Protein AF-A0A2E6H1Y8-F1 (afdb_monome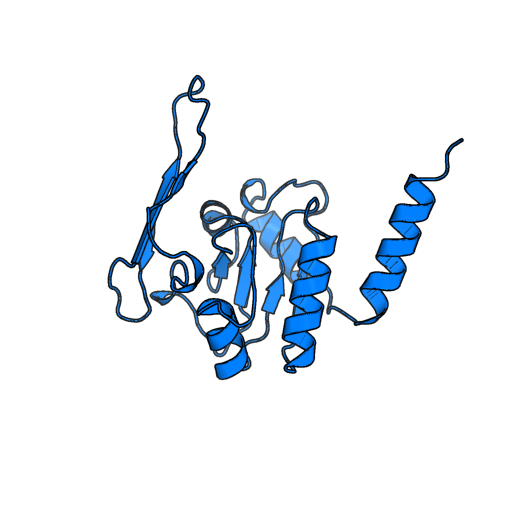r_lite)

Foldseek 3Di:
DFFAALVRHTDWDKDADPDPPDPDGIDTDPDDQLADWGNNVQADLLEEEEEFADPLLCVQADRNYTYRDDDDDDPSGPVLVSCLVSLHAYEYQYFPVCVVVSLVSLVRSVVSVHWYWYFDPDPDRGSNPDHSVSNVVRVVVIGTDDNCVVVVVVVVVVVVVPDD

Radius of gyration: 16.42 Å; chains: 1; bounding box: 43×54×37 Å

Secondary structure (DSSP, 8-state):
-EEE-TTS-EEEEEEE---TT-S--EEE-SS-GGG--TTGGG--TTSPEEEESSGGGGGTS-SSEEE--SS---TTSHHHHHHHHHT--EEEE--GGGHHHHHHHHHHHHHTT--EEE---TT-SSGGGS-HHHHHHHHHHPEEP-TTHHHHHHHHHHHHH---

pLDDT: mean 90.9, std 13.07, range [37.94, 98.88]

Structure (mmCIF, N/CA/C/O backbone):
data_AF-A0A2E6H1Y8-F1
#
_entry.id   AF-A0A2E6H1Y8-F1
#
loop_
_atom_site.group_PDB
_atom_site.id
_atom_site.type_symbol
_atom_site.label_atom_id
_atom_site.label_alt_id
_atom_site.label_comp_id
_atom_site.label_asym_id
_atom_site.label_entity_id
_atom_site.label_seq_id
_atom_site.pdbx_PDB_ins_code
_atom_site.Cartn_x
_atom_site.Cartn_y
_atom_site.Cartn_z
_atom_site.occupancy
_atom_site.B_iso_or_equiv
_atom_site.auth_seq_id
_atom_site.auth_comp_id
_atom_site.auth_asym_id
_atom_site.auth_atom_id
_atom_site.pdbx_PDB_model_num
ATOM 1 N N . MET A 1 1 ? 12.557 -6.556 -9.449 1.00 93.69 1 MET A N 1
ATOM 2 C CA . MET A 1 1 ? 11.595 -7.236 -8.573 1.00 93.69 1 MET A CA 1
ATOM 3 C C . MET A 1 1 ? 10.343 -7.560 -9.372 1.00 93.69 1 MET A C 1
ATOM 5 O O . MET A 1 1 ? 9.726 -6.626 -9.887 1.00 93.69 1 MET A O 1
ATOM 9 N N . PRO A 1 2 ? 10.036 -8.856 -9.553 1.00 96.25 2 PRO A N 1
ATOM 10 C CA . PRO A 1 2 ? 8.837 -9.313 -10.250 1.00 96.25 2 PRO A CA 1
ATOM 11 C C . PRO A 1 2 ? 7.591 -9.170 -9.377 1.00 96.25 2 PRO A C 1
ATOM 13 O O . PRO A 1 2 ? 7.687 -9.099 -8.154 1.00 96.25 2 PRO A O 1
ATOM 16 N N . SER A 1 3 ? 6.438 -9.147 -10.031 1.00 97.62 3 SER A N 1
ATOM 17 C CA . SER A 1 3 ? 5.116 -9.161 -9.420 1.00 97.62 3 SER A CA 1
ATOM 18 C C . SER A 1 3 ? 4.225 -10.130 -10.180 1.00 97.62 3 SER A C 1
ATOM 20 O O . SER A 1 3 ? 4.300 -10.214 -11.408 1.00 97.62 3 SER A O 1
ATOM 22 N N . PHE A 1 4 ? 3.370 -10.825 -9.440 1.00 98.00 4 PHE A N 1
ATOM 23 C CA . PHE A 1 4 ? 2.473 -11.842 -9.966 1.00 98.00 4 PHE A CA 1
ATOM 24 C C . PHE A 1 4 ? 1.020 -11.477 -9.650 1.00 98.00 4 PHE A C 1
ATOM 26 O O . PHE A 1 4 ? 0.740 -10.905 -8.592 1.00 98.00 4 PHE A O 1
ATOM 33 N N . ASN A 1 5 ? 0.109 -11.764 -10.581 1.00 97.94 5 ASN A N 1
ATOM 34 C CA . ASN A 1 5 ? -1.334 -11.615 -10.368 1.00 97.94 5 ASN A CA 1
ATOM 35 C C . ASN A 1 5 ? -1.872 -12.740 -9.456 1.00 97.94 5 ASN A C 1
ATOM 37 O O . ASN A 1 5 ? -1.117 -13.610 -9.028 1.00 97.94 5 ASN A O 1
ATOM 41 N N . ALA A 1 6 ? -3.178 -12.736 -9.177 1.00 97.62 6 ALA A N 1
ATOM 42 C CA . ALA A 1 6 ? -3.824 -13.762 -8.351 1.00 97.62 6 ALA A CA 1
ATOM 43 C C . ALA A 1 6 ? -3.655 -15.208 -8.873 1.00 97.62 6 ALA A C 1
ATOM 45 O O . ALA A 1 6 ? -3.671 -16.142 -8.077 1.00 97.62 6 ALA A O 1
ATOM 46 N N . ASP A 1 7 ? -3.466 -15.389 -10.184 1.00 97.94 7 ASP A N 1
ATOM 47 C CA . ASP A 1 7 ? -3.289 -16.698 -10.829 1.00 97.94 7 ASP A CA 1
ATOM 48 C C . ASP A 1 7 ? -1.819 -17.170 -10.832 1.00 97.94 7 ASP A C 1
ATOM 50 O O . ASP A 1 7 ? -1.518 -18.294 -11.231 1.00 97.94 7 ASP A O 1
ATOM 54 N N . GLY A 1 8 ? -0.888 -16.327 -10.368 1.00 97.44 8 GLY A N 1
ATOM 55 C CA . GLY A 1 8 ? 0.550 -16.603 -10.367 1.00 97.44 8 GLY A CA 1
ATOM 56 C C . GLY A 1 8 ? 1.272 -16.240 -11.664 1.00 97.44 8 GLY A C 1
ATOM 57 O O . GLY A 1 8 ? 2.461 -16.534 -11.799 1.00 97.44 8 GLY A O 1
ATOM 58 N N . ASP A 1 9 ? 0.608 -15.552 -12.592 1.00 97.88 9 ASP A N 1
ATOM 59 C CA . ASP A 1 9 ? 1.231 -15.053 -13.815 1.00 97.88 9 ASP A CA 1
ATOM 60 C C . ASP A 1 9 ? 1.981 -13.744 -13.560 1.00 97.88 9 ASP A C 1
ATOM 62 O O . ASP A 1 9 ? 1.497 -12.840 -12.872 1.00 97.88 9 ASP A O 1
ATOM 66 N N . LEU A 1 10 ? 3.163 -13.608 -14.170 1.00 97.06 10 LEU A N 1
ATOM 67 C CA . LEU A 1 10 ? 3.951 -12.377 -14.126 1.00 97.06 10 LEU A CA 1
ATOM 68 C C . LEU A 1 10 ? 3.148 -11.219 -14.742 1.00 97.06 10 LEU A C 1
ATOM 70 O O . LEU A 1 10 ? 2.889 -11.211 -15.944 1.00 97.06 10 LEU A O 1
ATOM 74 N N . ASN A 1 11 ? 2.808 -10.212 -13.936 1.00 96.19 11 ASN A N 1
ATOM 75 C CA . ASN A 1 11 ? 1.988 -9.073 -14.367 1.00 96.19 11 ASN A CA 1
ATOM 76 C C . ASN A 1 11 ? 2.754 -7.738 -14.398 1.00 96.19 11 ASN A C 1
ATOM 78 O O . ASN A 1 11 ? 2.321 -6.790 -15.055 1.00 96.19 11 ASN A O 1
ATOM 82 N N . TYR A 1 12 ? 3.893 -7.646 -13.700 1.00 96.81 12 TYR A N 1
ATOM 83 C CA . TYR A 1 12 ? 4.694 -6.427 -13.608 1.00 96.81 12 TYR A CA 1
ATOM 84 C C . TYR A 1 12 ? 6.137 -6.723 -13.180 1.00 96.81 12 TYR A C 1
ATOM 86 O O . TYR A 1 12 ? 6.438 -7.748 -12.568 1.00 96.81 12 TYR A O 1
ATOM 94 N N . PHE A 1 13 ? 7.047 -5.794 -13.472 1.00 94.81 13 PHE A N 1
ATOM 95 C CA . PHE A 1 13 ? 8.409 -5.809 -12.944 1.00 94.81 13 PHE A CA 1
ATOM 96 C C . PHE A 1 13 ? 8.920 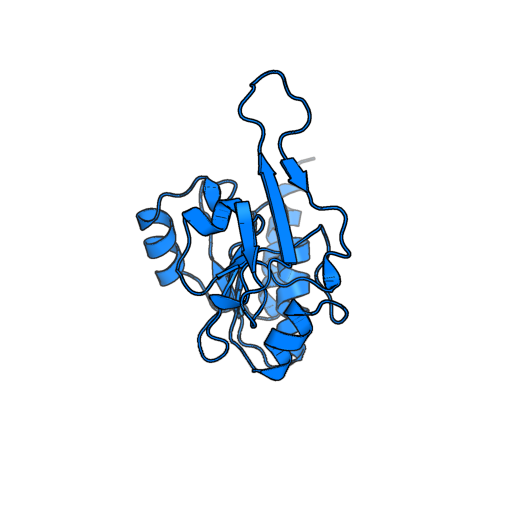-4.379 -12.747 1.00 94.81 13 PHE A C 1
ATOM 98 O O . PHE A 1 13 ? 8.657 -3.490 -13.561 1.00 94.81 13 PHE A O 1
ATOM 105 N N . VAL A 1 14 ? 9.689 -4.168 -11.680 1.00 94.31 14 VAL A N 1
ATOM 106 C CA . VAL A 1 14 ? 10.451 -2.934 -11.447 1.00 94.31 14 VAL A CA 1
ATOM 107 C C . VAL A 1 14 ? 11.937 -3.251 -11.324 1.00 94.31 14 VAL A C 1
ATOM 109 O O . VAL A 1 14 ? 12.322 -4.159 -10.587 1.00 94.31 14 VAL A O 1
ATOM 112 N N . ALA A 1 15 ? 12.790 -2.518 -12.031 1.00 92.94 15 ALA A N 1
ATOM 113 C CA . ALA A 1 15 ? 14.237 -2.583 -11.853 1.00 92.94 15 ALA A CA 1
ATOM 114 C C . ALA A 1 15 ? 14.715 -1.382 -11.031 1.00 92.94 15 ALA A C 1
ATOM 116 O O . ALA A 1 15 ? 14.148 -0.293 -11.136 1.00 92.94 15 ALA A O 1
ATOM 117 N N . ARG A 1 16 ? 15.767 -1.579 -10.237 1.00 90.88 16 ARG A N 1
ATOM 118 C CA . ARG A 1 16 ? 16.479 -0.515 -9.526 1.00 90.88 16 ARG A CA 1
ATOM 119 C C . ARG A 1 16 ? 17.932 -0.533 -9.981 1.00 90.88 16 ARG A C 1
ATOM 121 O O . ARG A 1 16 ? 18.509 -1.615 -10.080 1.00 90.88 16 ARG A O 1
ATOM 128 N N . THR A 1 17 ? 18.486 0.636 -10.285 1.00 92.31 17 THR A N 1
ATOM 129 C CA . THR A 1 17 ? 19.916 0.768 -10.596 1.00 92.31 17 THR A CA 1
ATOM 130 C C . THR A 1 17 ? 20.755 0.461 -9.358 1.00 92.31 17 THR A C 1
ATOM 132 O O . THR A 1 17 ? 20.343 0.779 -8.240 1.00 92.31 17 THR A O 1
ATOM 135 N N . ILE A 1 18 ? 21.920 -0.147 -9.562 1.00 90.62 18 ILE A N 1
ATOM 136 C CA . ILE A 1 18 ? 22.952 -0.305 -8.527 1.00 90.62 18 ILE A CA 1
ATOM 137 C C . ILE A 1 18 ? 24.140 0.635 -8.757 1.00 90.62 18 ILE A C 1
ATOM 139 O O . ILE A 1 18 ? 24.964 0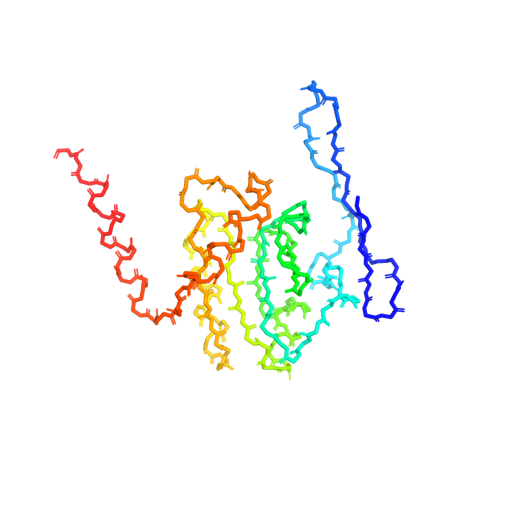.784 -7.865 1.00 90.62 18 ILE A O 1
ATOM 143 N N . ASP A 1 19 ? 24.203 1.265 -9.933 1.00 92.06 19 ASP A N 1
ATOM 144 C CA . ASP A 1 19 ? 25.248 2.216 -10.294 1.00 92.06 19 ASP A CA 1
ATOM 145 C C . ASP A 1 19 ? 24.915 3.610 -9.741 1.00 92.06 19 ASP A C 1
ATOM 147 O O . ASP A 1 19 ? 23.802 4.118 -9.946 1.00 92.06 19 ASP A O 1
ATOM 151 N N . ASP A 1 20 ? 25.881 4.222 -9.051 1.00 84.50 20 ASP A N 1
ATOM 152 C CA . ASP A 1 20 ? 25.733 5.508 -8.352 1.00 84.50 20 ASP A CA 1
ATOM 153 C C . ASP A 1 20 ? 25.588 6.712 -9.302 1.00 84.50 20 ASP A C 1
ATOM 155 O O . ASP A 1 20 ? 25.036 7.749 -8.929 1.00 84.50 20 ASP A O 1
ATOM 159 N N . ASP A 1 21 ? 26.069 6.593 -10.540 1.00 88.38 21 ASP A N 1
ATOM 160 C CA . ASP A 1 21 ? 26.044 7.638 -11.569 1.00 88.38 21 ASP A CA 1
ATOM 161 C C . ASP A 1 21 ? 24.749 7.645 -12.402 1.00 88.38 21 ASP A C 1
ATOM 163 O O . ASP A 1 21 ? 24.495 8.571 -13.186 1.00 88.38 21 ASP A O 1
ATOM 167 N N . SER A 1 22 ? 23.878 6.653 -12.206 1.00 85.38 22 SER A N 1
ATOM 168 C CA . SER A 1 22 ? 22.604 6.577 -12.908 1.00 85.38 22 SER A CA 1
ATOM 169 C C . SER A 1 22 ? 21.600 7.607 -12.384 1.00 85.38 22 SER A C 1
ATOM 171 O O . SER A 1 22 ? 21.121 7.559 -11.250 1.00 85.38 22 SER A O 1
ATOM 173 N N . LYS A 1 23 ? 21.184 8.522 -13.268 1.00 83.62 23 LYS A N 1
ATOM 174 C CA . LYS A 1 23 ? 20.135 9.516 -12.971 1.00 83.62 23 LYS A CA 1
ATOM 175 C C . LYS A 1 23 ? 18.748 8.892 -12.784 1.00 83.62 23 LYS A C 1
ATOM 177 O O . LYS A 1 23 ? 17.882 9.505 -12.164 1.00 83.62 23 LYS A O 1
ATOM 182 N N . MET A 1 24 ? 18.511 7.700 -13.337 1.00 85.56 24 MET A N 1
ATOM 183 C CA . MET A 1 24 ? 17.231 6.999 -13.246 1.00 85.56 24 MET A CA 1
ATOM 184 C C . MET A 1 24 ? 17.346 5.856 -12.242 1.00 85.56 24 MET A C 1
ATOM 186 O O . MET A 1 24 ? 17.793 4.760 -12.571 1.00 85.56 24 MET A O 1
ATOM 190 N N . LYS A 1 25 ? 16.894 6.107 -11.009 1.00 86.44 25 LYS A N 1
ATOM 191 C CA . LYS A 1 25 ? 16.969 5.113 -9.930 1.00 86.44 25 LYS A CA 1
ATOM 192 C C . LYS A 1 25 ? 16.091 3.885 -10.173 1.00 86.44 25 LYS A C 1
ATOM 194 O O . LYS A 1 25 ? 16.478 2.783 -9.795 1.00 86.44 25 LYS A O 1
ATOM 199 N N . TYR A 1 26 ? 14.937 4.073 -10.816 1.00 89.19 26 TYR A N 1
ATOM 200 C CA . TYR A 1 26 ? 13.943 3.026 -11.039 1.00 89.19 26 TYR A CA 1
ATOM 201 C C . TYR A 1 26 ? 13.491 2.964 -12.495 1.00 89.19 26 TYR A C 1
ATOM 203 O O . TYR A 1 26 ? 13.153 3.988 -13.090 1.00 89.19 26 TYR A O 1
ATOM 211 N N . LEU A 1 27 ? 13.395 1.747 -13.029 1.00 90.19 27 LEU A N 1
ATOM 212 C CA . LEU A 1 27 ? 12.797 1.464 -14.329 1.00 90.19 27 LEU A CA 1
ATOM 213 C C . LEU A 1 27 ? 11.534 0.625 -14.135 1.00 90.19 27 LEU A C 1
ATOM 215 O O . LEU A 1 27 ? 11.571 -0.485 -13.608 1.00 90.19 27 LEU A O 1
ATOM 219 N N . ASN A 1 28 ? 10.410 1.175 -14.576 1.00 91.19 28 ASN A N 1
ATOM 220 C CA . ASN A 1 28 ? 9.093 0.563 -14.464 1.00 91.19 28 ASN A CA 1
ATOM 221 C C . ASN A 1 28 ? 8.711 -0.174 -15.755 1.00 91.19 28 ASN A C 1
ATOM 223 O O . ASN A 1 28 ? 9.019 0.304 -16.850 1.00 91.19 28 ASN A O 1
ATOM 227 N N . ALA A 1 29 ? 7.988 -1.292 -15.636 1.00 90.75 29 ALA A N 1
ATOM 228 C CA . ALA A 1 29 ? 7.381 -1.957 -16.784 1.00 90.75 29 ALA A CA 1
ATOM 229 C C . ALA A 1 29 ? 6.398 -1.024 -17.519 1.00 90.75 29 ALA A C 1
ATOM 231 O O . ALA A 1 29 ? 5.661 -0.247 -16.906 1.00 90.75 29 ALA A O 1
ATOM 232 N N . LYS A 1 30 ? 6.377 -1.109 -18.854 1.00 90.06 30 LYS A N 1
ATOM 233 C CA . LYS A 1 30 ? 5.504 -0.301 -19.723 1.00 90.06 30 LYS A CA 1
ATOM 234 C C . LYS A 1 30 ? 4.123 -0.943 -19.866 1.00 90.06 30 LYS A C 1
ATOM 236 O O . LYS A 1 30 ? 3.739 -1.354 -20.956 1.00 90.06 30 LYS A O 1
ATOM 241 N N . VAL A 1 31 ? 3.397 -1.040 -18.758 1.00 91.00 31 VAL A N 1
ATOM 242 C CA . VAL A 1 31 ? 2.021 -1.558 -18.721 1.00 91.00 31 VAL A CA 1
ATOM 243 C C . VAL A 1 31 ? 1.084 -0.563 -18.030 1.00 91.00 31 VAL A C 1
ATOM 245 O O . VAL A 1 31 ? 1.552 0.254 -17.228 1.00 91.00 31 VAL A O 1
ATOM 248 N N . PRO A 1 32 ? -0.230 -0.595 -18.321 1.00 92.00 32 PRO A N 1
ATOM 249 C CA . PRO A 1 32 ? -1.207 0.229 -17.618 1.00 92.00 32 PRO A CA 1
ATOM 250 C C . PRO A 1 32 ? -1.238 -0.111 -16.121 1.00 92.00 32 PRO A C 1
ATOM 252 O O . PRO A 1 32 ? -1.782 -1.126 -15.702 1.00 92.00 32 PRO A O 1
ATOM 255 N N . LYS A 1 33 ? -0.644 0.754 -15.293 1.00 93.38 33 LYS A N 1
ATOM 256 C CA . LYS A 1 33 ? -0.487 0.516 -13.847 1.00 93.38 33 LYS A CA 1
ATOM 257 C C . LYS A 1 33 ? -1.812 0.372 -13.097 1.00 93.38 33 LYS A C 1
ATOM 259 O O . LYS A 1 33 ? -1.865 -0.333 -12.100 1.00 93.38 33 LYS A O 1
ATOM 264 N N . LYS A 1 34 ? -2.876 1.008 -13.595 1.00 94.88 34 LYS A N 1
ATOM 265 C CA . LYS A 1 34 ? -4.221 0.924 -13.011 1.00 94.88 34 LYS A CA 1
ATOM 266 C C . LYS A 1 34 ? -4.809 -0.491 -13.037 1.00 94.88 34 LYS A C 1
ATOM 268 O O . LYS A 1 34 ? -5.610 -0.824 -12.173 1.00 94.88 34 LYS A O 1
ATOM 273 N N . ASP A 1 35 ? -4.378 -1.327 -13.981 1.00 95.12 35 ASP A N 1
ATOM 274 C CA . ASP A 1 35 ? -4.886 -2.691 -14.163 1.00 95.12 35 ASP A CA 1
ATOM 275 C C . ASP A 1 35 ? -4.030 -3.733 -13.414 1.00 95.12 35 ASP A C 1
ATOM 277 O O . ASP A 1 35 ? -4.302 -4.933 -13.464 1.00 95.12 35 ASP A O 1
ATOM 281 N N . VAL A 1 36 ? -2.994 -3.282 -12.697 1.00 96.62 36 VAL A N 1
ATOM 282 C CA . VAL A 1 36 ? -2.029 -4.128 -11.992 1.00 96.62 36 VAL A CA 1
ATOM 283 C C . VAL A 1 36 ? -2.202 -3.972 -10.485 1.00 96.62 36 VAL A C 1
ATOM 285 O O . VAL A 1 36 ? -2.180 -2.866 -9.951 1.00 96.62 36 VAL A O 1
ATOM 288 N N . ILE A 1 37 ? -2.304 -5.104 -9.791 1.00 97.88 37 ILE A N 1
ATOM 289 C CA . ILE A 1 37 ? -2.083 -5.194 -8.347 1.00 97.88 37 ILE A CA 1
ATOM 290 C C . ILE A 1 37 ? -0.715 -5.843 -8.163 1.00 97.88 37 ILE A C 1
ATOM 292 O O . ILE A 1 37 ? -0.469 -6.931 -8.697 1.00 97.88 37 ILE A O 1
ATOM 296 N N . PHE A 1 38 ? 0.194 -5.144 -7.484 1.00 98.00 38 PHE A N 1
ATOM 297 C CA . PHE A 1 38 ? 1.547 -5.644 -7.296 1.00 98.00 38 PHE A CA 1
ATOM 298 C C . PHE A 1 38 ? 1.524 -6.799 -6.291 1.00 98.00 38 PHE A C 1
ATOM 300 O O . PHE A 1 38 ? 1.041 -6.641 -5.178 1.00 98.00 38 PHE A O 1
ATOM 307 N N . ASN A 1 39 ? 2.068 -7.951 -6.675 1.00 97.06 39 ASN A N 1
ATOM 308 C CA . ASN A 1 39 ? 2.181 -9.128 -5.817 1.00 97.06 39 ASN A CA 1
ATOM 309 C C . ASN A 1 39 ? 0.831 -9.654 -5.276 1.00 97.06 39 ASN A C 1
ATOM 311 O O . ASN A 1 39 ? 0.761 -10.149 -4.154 1.00 97.06 39 ASN A O 1
ATOM 315 N N . GLU A 1 40 ? -0.228 -9.571 -6.092 1.00 98.44 40 GLU A N 1
ATOM 316 C CA . GLU A 1 40 ? -1.612 -9.945 -5.749 1.00 98.44 40 GLU A CA 1
ATOM 317 C C . GLU A 1 40 ? -1.739 -11.374 -5.203 1.00 98.44 40 GLU A C 1
ATOM 319 O O . GLU A 1 40 ? -2.558 -11.616 -4.324 1.00 98.44 40 GLU A O 1
ATOM 324 N N . ILE A 1 41 ? -0.900 -12.304 -5.674 1.00 97.88 41 ILE A N 1
ATOM 325 C CA . ILE A 1 41 ? -0.860 -13.693 -5.188 1.00 97.88 41 ILE A CA 1
ATOM 326 C C . ILE A 1 41 ? -0.631 -13.816 -3.672 1.00 97.88 41 ILE A C 1
ATOM 328 O O . ILE A 1 41 ? -1.038 -14.804 -3.070 1.00 97.88 41 ILE A O 1
ATOM 332 N N . ASN A 1 42 ? 0.021 -12.830 -3.051 1.00 97.44 42 ASN A N 1
ATOM 333 C CA . ASN A 1 42 ? 0.343 -12.837 -1.623 1.00 97.44 42 ASN A CA 1
ATOM 334 C C . ASN A 1 42 ? -0.678 -12.063 -0.772 1.00 97.44 42 ASN A C 1
ATOM 336 O O . ASN A 1 42 ? -0.467 -11.908 0.429 1.00 97.44 42 ASN A O 1
ATOM 340 N N . ILE A 1 43 ? -1.764 -11.567 -1.375 1.00 98.62 43 ILE A N 1
ATOM 341 C CA . ILE A 1 43 ? -2.782 -10.790 -0.669 1.00 98.62 43 ILE A CA 1
ATOM 342 C C . ILE A 1 43 ? -3.873 -11.712 -0.122 1.00 98.62 43 ILE A C 1
ATOM 344 O O . ILE A 1 43 ? -4.591 -12.375 -0.873 1.00 98.62 43 ILE A O 1
ATOM 348 N N . ASP A 1 44 ? -4.059 -11.673 1.194 1.00 98.56 44 ASP A N 1
ATOM 349 C CA . ASP A 1 44 ? -5.271 -12.137 1.859 1.00 98.56 44 ASP A CA 1
ATOM 350 C C . ASP A 1 44 ? -6.272 -10.979 1.968 1.00 98.56 44 ASP A C 1
ATOM 352 O O . ASP A 1 44 ? -6.178 -10.114 2.844 1.00 98.56 44 ASP A O 1
ATOM 356 N N . TRP A 1 45 ? -7.263 -10.986 1.076 1.00 98.62 45 TRP A N 1
ATOM 357 C CA . TRP A 1 45 ? -8.325 -9.979 1.027 1.00 98.62 45 TRP A CA 1
ATOM 358 C C . TRP A 1 45 ? -9.267 -10.000 2.240 1.00 98.62 45 TRP A C 1
ATOM 360 O O . TRP A 1 45 ? -10.039 -9.056 2.414 1.00 98.62 45 TRP A O 1
ATOM 370 N N . SER A 1 46 ? -9.234 -11.050 3.068 1.00 98.50 46 SER A N 1
ATOM 371 C CA . SER A 1 46 ? -10.062 -11.152 4.278 1.00 98.50 46 SER A CA 1
ATOM 372 C C . SER A 1 46 ? -9.437 -10.483 5.508 1.00 98.50 46 SER A C 1
ATOM 374 O O . SER A 1 46 ? -10.125 -10.261 6.507 1.00 98.50 46 SER A O 1
ATOM 376 N N . SER A 1 47 ? -8.158 -10.118 5.419 1.00 98.44 47 SER A N 1
ATOM 377 C CA . SER A 1 47 ? -7.371 -9.502 6.488 1.00 98.44 47 SER A CA 1
ATOM 378 C C . SER A 1 47 ? -7.000 -8.057 6.144 1.00 98.44 47 SER A C 1
ATOM 380 O O . SER A 1 47 ? -7.074 -7.645 4.992 1.00 98.44 47 SER A O 1
ATOM 382 N N . GLU A 1 48 ? -6.587 -7.262 7.137 1.00 98.69 48 GLU A N 1
ATOM 383 C CA . GLU A 1 48 ? -6.124 -5.891 6.881 1.00 98.69 48 GLU A CA 1
ATOM 384 C C . GLU A 1 48 ? -4.942 -5.883 5.897 1.00 98.69 48 GLU A C 1
ATOM 386 O O . GLU A 1 48 ? -3.963 -6.613 6.084 1.00 98.69 48 GLU A O 1
ATOM 391 N N . LEU A 1 49 ? -5.050 -5.060 4.854 1.00 98.88 49 LEU A N 1
ATOM 392 C CA . LEU A 1 49 ? -4.063 -4.912 3.792 1.00 98.88 49 LEU A CA 1
ATOM 393 C C . LEU A 1 49 ? -3.233 -3.645 4.006 1.00 98.88 49 LEU A C 1
ATOM 395 O O . LEU A 1 49 ? -3.772 -2.537 4.060 1.00 98.88 49 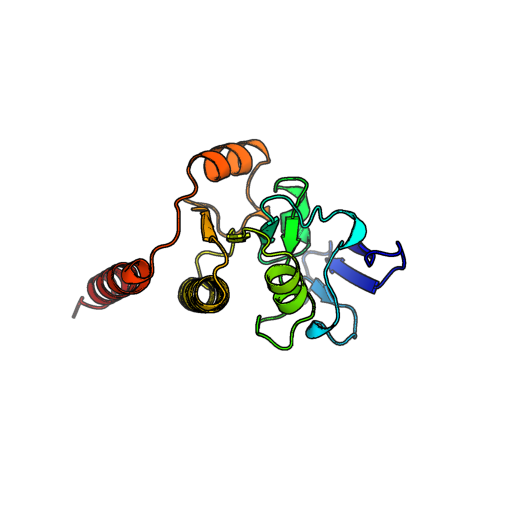LEU A O 1
ATOM 399 N N . THR A 1 50 ? -1.913 -3.794 4.062 1.00 98.81 50 THR A N 1
ATOM 400 C CA . THR A 1 50 ? -0.993 -2.653 4.100 1.00 98.81 50 THR A CA 1
ATOM 401 C C . THR A 1 50 ? -0.751 -2.107 2.697 1.00 98.81 50 THR A C 1
ATOM 403 O O . THR A 1 50 ? -0.368 -2.849 1.792 1.00 98.81 50 THR A O 1
ATOM 406 N N . LEU A 1 51 ? -0.919 -0.796 2.531 1.00 98.50 51 LEU A N 1
ATOM 407 C CA . LEU A 1 51 ? -0.536 -0.054 1.334 1.00 98.50 51 LEU A CA 1
ATOM 408 C C . LEU A 1 51 ? 0.716 0.779 1.614 1.00 98.50 51 LEU A C 1
ATOM 410 O O . LEU A 1 51 ? 0.693 1.649 2.487 1.00 98.50 51 LEU A O 1
ATOM 414 N N . VAL A 1 52 ? 1.779 0.514 0.855 1.00 97.56 52 VAL A N 1
ATOM 415 C CA . VAL A 1 52 ? 3.048 1.268 0.861 1.00 97.56 52 VAL A CA 1
ATOM 416 C C . VAL A 1 52 ? 3.238 2.050 -0.445 1.00 97.56 52 VAL A C 1
ATOM 418 O O . VAL A 1 52 ? 2.541 1.788 -1.432 1.00 97.56 52 VAL A O 1
ATOM 421 N N . GLU A 1 53 ? 4.164 3.009 -0.477 1.00 95.25 53 GLU A N 1
ATOM 422 C CA . GLU A 1 53 ? 4.373 3.869 -1.651 1.00 95.25 53 GLU A CA 1
ATOM 423 C C . GLU A 1 53 ? 5.012 3.092 -2.808 1.00 95.25 53 GLU A C 1
ATOM 425 O O . GLU A 1 53 ? 4.506 3.083 -3.934 1.00 95.25 53 GLU A O 1
ATOM 430 N N . GLY A 1 54 ? 6.113 2.396 -2.533 1.00 93.94 54 GLY A N 1
ATOM 431 C CA . GLY A 1 54 ? 6.946 1.766 -3.542 1.00 93.94 54 GLY A CA 1
ATOM 432 C C . GLY A 1 54 ? 7.011 0.244 -3.430 1.00 93.94 54 GLY A C 1
ATOM 433 O O . GLY A 1 54 ? 6.876 -0.331 -2.353 1.00 93.94 54 GLY A O 1
ATOM 434 N N . PRO A 1 55 ? 7.325 -0.462 -4.531 1.00 95.44 55 PRO A N 1
ATOM 435 C CA . PRO A 1 55 ? 7.523 -1.904 -4.467 1.00 95.44 55 PRO A CA 1
ATOM 436 C C . PRO A 1 55 ? 8.642 -2.324 -3.493 1.00 95.44 55 PRO A C 1
ATOM 438 O O . PRO A 1 55 ? 8.556 -3.374 -2.869 1.00 95.44 55 PRO A O 1
ATOM 441 N N . PHE A 1 56 ? 9.719 -1.542 -3.361 1.00 94.56 56 PHE A N 1
ATOM 442 C CA . PHE A 1 56 ? 10.858 -1.923 -2.510 1.00 94.56 56 PHE A CA 1
ATOM 443 C C . PHE A 1 56 ? 10.556 -1.827 -1.010 1.00 94.56 56 PHE A C 1
ATOM 445 O O . PHE A 1 56 ? 11.164 -2.557 -0.223 1.00 94.56 56 PHE A O 1
ATOM 452 N N . ASP A 1 57 ? 9.570 -1.023 -0.629 1.00 96.38 57 ASP A N 1
ATOM 453 C CA . ASP A 1 57 ? 9.073 -0.907 0.743 1.00 96.38 57 ASP A CA 1
ATOM 454 C C . ASP A 1 57 ? 8.480 -2.229 1.241 1.00 96.38 57 ASP A C 1
ATOM 456 O O . ASP A 1 57 ? 8.579 -2.563 2.423 1.00 96.38 57 ASP A O 1
ATOM 460 N N . LEU A 1 58 ? 7.970 -3.051 0.313 1.00 96.94 58 LEU A N 1
ATOM 461 C CA . LEU A 1 58 ? 7.444 -4.390 0.595 1.00 96.94 58 LEU A CA 1
ATOM 462 C C . LEU A 1 58 ? 8.483 -5.325 1.228 1.00 96.94 58 LEU A C 1
ATOM 464 O O . LEU A 1 58 ? 8.135 -6.332 1.834 1.00 96.94 58 LEU A O 1
ATOM 468 N N . THR A 1 59 ? 9.775 -5.004 1.124 1.00 95.88 59 THR A N 1
ATOM 469 C CA . THR A 1 59 ? 10.839 -5.788 1.771 1.00 95.88 59 THR A CA 1
ATOM 470 C C . THR A 1 59 ? 10.947 -5.541 3.281 1.00 95.88 59 THR A C 1
ATOM 472 O O . THR A 1 59 ? 11.610 -6.316 3.986 1.00 95.88 59 THR A O 1
ATOM 475 N N . LYS A 1 60 ? 10.316 -4.472 3.784 1.00 97.44 60 LYS A N 1
ATOM 476 C CA . LYS A 1 60 ? 10.386 -4.016 5.180 1.00 97.44 60 LYS A CA 1
ATOM 477 C C . LYS A 1 60 ? 9.064 -4.125 5.937 1.00 97.44 60 LYS A C 1
ATOM 479 O O . LYS A 1 60 ? 9.108 -4.195 7.165 1.00 97.44 60 LYS A O 1
ATOM 484 N N . CYS A 1 61 ? 7.928 -4.151 5.240 1.00 96.62 61 CYS A N 1
ATOM 485 C CA . CYS A 1 61 ? 6.607 -4.225 5.860 1.00 96.62 61 CYS A CA 1
ATOM 486 C C . CYS A 1 61 ? 6.183 -5.660 6.243 1.00 96.62 61 CYS A C 1
ATOM 488 O O . CYS A 1 61 ? 6.969 -6.606 6.172 1.00 96.62 61 CYS A O 1
ATOM 490 N N . ASN A 1 62 ? 4.934 -5.803 6.699 1.00 97.31 62 ASN A N 1
ATOM 491 C CA . ASN A 1 62 ? 4.279 -7.087 6.959 1.00 97.31 62 ASN A CA 1
ATOM 492 C C . ASN A 1 62 ? 3.952 -7.844 5.659 1.00 97.31 62 ASN A C 1
ATOM 494 O O . ASN A 1 62 ? 3.966 -7.264 4.577 1.00 97.31 62 ASN A O 1
ATOM 498 N N . ASP A 1 63 ? 3.601 -9.126 5.791 1.00 97.00 63 ASP A N 1
ATOM 499 C CA . ASP A 1 63 ? 3.417 -10.025 4.644 1.00 97.00 63 ASP A CA 1
ATOM 500 C C . ASP A 1 63 ? 2.170 -9.696 3.797 1.00 97.00 63 ASP A C 1
ATOM 502 O O . ASP A 1 63 ? 2.246 -9.718 2.570 1.00 97.00 63 ASP A O 1
ATOM 506 N N . ASN A 1 64 ? 1.037 -9.346 4.426 1.00 98.44 64 ASN A N 1
ATOM 507 C CA . ASN A 1 64 ? -0.188 -8.946 3.716 1.00 98.44 64 ASN A CA 1
ATOM 508 C C . ASN A 1 64 ? -0.120 -7.468 3.295 1.00 98.44 64 ASN A C 1
ATOM 510 O O . ASN A 1 64 ? -0.687 -6.586 3.952 1.00 98.44 64 ASN A O 1
ATOM 514 N N . ALA A 1 65 ? 0.636 -7.195 2.233 1.00 98.50 65 ALA A N 1
ATOM 515 C CA . ALA A 1 65 ? 0.913 -5.847 1.757 1.00 98.50 65 ALA A CA 1
ATOM 516 C C . ALA A 1 65 ? 1.030 -5.762 0.229 1.00 98.50 65 ALA A C 1
ATOM 518 O O . ALA A 1 65 ? 1.468 -6.696 -0.442 1.00 98.50 65 ALA A O 1
ATOM 519 N N . THR A 1 66 ? 0.703 -4.592 -0.318 1.00 98.38 66 THR A N 1
ATOM 520 C CA . THR A 1 66 ? 0.980 -4.210 -1.711 1.00 98.38 66 THR A CA 1
ATOM 521 C C . THR A 1 66 ? 1.396 -2.744 -1.775 1.00 98.38 66 THR A C 1
ATOM 523 O O . THR A 1 66 ? 1.193 -1.980 -0.835 1.00 98.38 66 THR A O 1
ATOM 526 N N . CYS A 1 67 ? 1.993 -2.331 -2.889 1.00 97.06 67 CYS A N 1
ATOM 527 C CA . CYS A 1 67 ? 2.349 -0.940 -3.133 1.00 97.06 67 CYS A CA 1
ATOM 528 C C . CYS A 1 67 ? 1.367 -0.252 -4.087 1.00 97.06 67 CYS A C 1
ATOM 530 O O . CYS A 1 67 ? 0.691 -0.909 -4.891 1.00 97.06 67 CYS A O 1
ATOM 532 N N . LEU A 1 68 ? 1.336 1.077 -4.049 1.00 95.94 68 LEU A N 1
ATOM 533 C CA . LEU A 1 68 ? 0.701 1.874 -5.092 1.00 95.94 68 LEU A CA 1
ATOM 534 C C . LEU A 1 68 ? 1.569 1.866 -6.359 1.00 95.94 68 LEU A C 1
ATOM 536 O O . LEU A 1 68 ? 2.798 1.871 -6.318 1.00 95.94 68 LEU A O 1
ATOM 540 N N . LEU A 1 69 ? 0.931 1.821 -7.530 1.00 91.00 69 LEU A N 1
ATOM 541 C CA . LEU A 1 69 ? 1.629 1.867 -8.814 1.00 91.00 69 LEU A CA 1
ATOM 542 C C . LEU A 1 69 ? 1.284 3.164 -9.549 1.00 91.00 69 LEU A C 1
ATOM 544 O O . LEU A 1 69 ? 0.305 3.256 -10.287 1.00 91.00 69 LEU A O 1
ATOM 548 N N . GLY A 1 70 ? 2.160 4.159 -9.408 1.00 80.56 70 GLY A N 1
ATOM 549 C CA . GLY A 1 70 ? 1.996 5.484 -10.012 1.00 80.56 70 GLY A CA 1
ATOM 550 C C . GLY A 1 70 ? 1.544 6.537 -9.004 1.00 80.56 70 GLY A C 1
ATOM 551 O O . GLY A 1 70 ? 1.403 6.264 -7.826 1.00 80.56 70 GLY A O 1
ATOM 552 N N . SER A 1 71 ? 1.336 7.764 -9.479 1.00 78.00 71 SER A N 1
ATOM 553 C CA . SER A 1 71 ? 1.081 8.938 -8.630 1.00 78.00 71 SER A CA 1
ATOM 554 C C . SER A 1 71 ? -0.398 9.173 -8.291 1.00 78.00 71 SER A C 1
ATOM 556 O O . SER A 1 71 ? -0.743 10.235 -7.750 1.00 78.00 71 SER A O 1
ATOM 558 N N . HIS A 1 72 ? -1.261 8.227 -8.673 1.00 83.50 72 HIS A N 1
ATOM 559 C CA . HIS A 1 72 ? -2.709 8.295 -8.541 1.00 83.50 72 HIS A CA 1
ATOM 560 C C . HIS A 1 72 ? -3.275 6.940 -8.101 1.00 83.50 72 HIS A C 1
ATOM 562 O O . HIS A 1 72 ? -2.762 5.896 -8.500 1.00 83.50 72 HIS A O 1
ATOM 568 N N . PHE A 1 73 ? -4.336 6.981 -7.298 1.00 91.62 73 PHE A N 1
ATOM 569 C CA . PHE A 1 73 ? -5.059 5.826 -6.776 1.00 91.62 73 PHE A CA 1
ATOM 570 C C . PHE A 1 73 ? -6.538 6.210 -6.666 1.00 91.62 73 PHE A C 1
ATOM 572 O O . PHE A 1 73 ? -6.896 7.134 -5.934 1.00 91.62 73 PHE A O 1
ATOM 579 N N . SER A 1 74 ? -7.381 5.572 -7.476 1.00 93.81 74 SER A N 1
ATOM 580 C CA . SER A 1 74 ? -8.771 5.982 -7.701 1.00 93.81 74 SER A CA 1
ATOM 581 C C . SER A 1 74 ? -9.659 4.778 -8.040 1.00 93.81 74 SER A C 1
ATOM 583 O O . SER A 1 74 ? -9.167 3.663 -8.186 1.00 93.81 74 SER A O 1
ATOM 585 N N . GLU A 1 75 ? -10.969 4.993 -8.163 1.00 95.88 75 GLU A N 1
ATOM 586 C CA . GLU A 1 75 ? -11.991 3.964 -8.424 1.00 95.88 75 GLU A CA 1
ATOM 587 C C . GLU A 1 75 ? -11.775 3.161 -9.713 1.00 95.88 75 GLU A C 1
ATOM 589 O O . GLU A 1 75 ? -12.283 2.047 -9.847 1.00 95.88 75 GLU A O 1
ATOM 594 N N . ASP A 1 76 ? -11.020 3.704 -10.665 1.00 95.25 76 ASP A N 1
ATOM 595 C CA . ASP A 1 76 ? -10.665 3.025 -11.909 1.00 95.25 76 ASP A CA 1
ATOM 596 C C . ASP A 1 76 ? -9.482 2.051 -11.765 1.00 95.25 76 ASP A C 1
ATOM 598 O O . ASP A 1 76 ? -9.173 1.333 -12.716 1.00 95.25 76 ASP A O 1
ATOM 602 N N . TYR A 1 77 ? -8.835 1.992 -10.596 1.00 97.31 77 TYR A N 1
ATOM 603 C CA . TYR A 1 77 ? -7.738 1.065 -10.327 1.00 97.31 77 TYR A CA 1
ATOM 604 C C . TYR A 1 77 ? -8.276 -0.286 -9.861 1.00 97.31 77 TYR A C 1
ATOM 606 O O . TYR A 1 77 ? -9.079 -0.365 -8.928 1.00 97.31 77 TYR A O 1
ATOM 614 N N . LYS A 1 78 ? -7.730 -1.368 -10.425 1.00 97.31 78 LYS A N 1
ATOM 615 C CA . LYS A 1 78 ? -8.031 -2.749 -10.028 1.00 97.31 78 LYS A CA 1
ATOM 616 C C . LYS A 1 78 ? -7.855 -2.945 -8.519 1.00 97.31 78 LYS A C 1
ATOM 618 O O . LYS A 1 78 ? -8.722 -3.538 -7.886 1.00 97.31 78 LYS A O 1
ATOM 623 N N . LEU A 1 79 ? -6.783 -2.400 -7.932 1.00 98.31 79 LEU A N 1
ATOM 624 C CA . LEU A 1 79 ? -6.528 -2.462 -6.486 1.00 98.31 79 LEU A CA 1
ATOM 625 C C . LEU A 1 79 ? -7.675 -1.852 -5.671 1.00 98.31 79 LEU A C 1
ATOM 627 O O . LEU A 1 79 ? -8.175 -2.476 -4.740 1.00 98.31 79 LEU A O 1
ATOM 631 N N . PHE A 1 80 ? -8.114 -0.652 -6.048 1.00 98.44 80 PHE A N 1
ATOM 632 C CA . PHE A 1 80 ? -9.188 0.059 -5.361 1.00 98.44 80 PHE A CA 1
ATOM 633 C C . PHE A 1 80 ? -10.497 -0.739 -5.422 1.00 98.44 80 PHE A C 1
ATOM 635 O O . PHE A 1 80 ? -11.178 -0.923 -4.413 1.00 98.44 80 PHE A O 1
ATOM 642 N N . GLN A 1 81 ? -10.813 -1.279 -6.601 1.00 98.38 81 GLN A N 1
ATOM 643 C CA . GLN A 1 81 ? -11.995 -2.109 -6.816 1.00 98.38 81 GLN A CA 1
ATOM 644 C C . GLN A 1 81 ? -11.950 -3.409 -6.004 1.00 98.38 81 GLN A C 1
ATOM 646 O O . GLN A 1 81 ? -12.966 -3.782 -5.422 1.00 98.38 81 GLN A O 1
ATOM 651 N N . GLN A 1 82 ? -10.797 -4.087 -5.930 1.00 98.62 82 GLN A N 1
ATOM 652 C CA . GLN A 1 82 ? -10.658 -5.311 -5.131 1.00 98.62 82 GLN A CA 1
ATOM 653 C C . GLN A 1 82 ? -10.790 -5.041 -3.630 1.00 98.62 82 GLN A C 1
ATOM 655 O O . GLN A 1 82 ? -11.472 -5.807 -2.953 1.00 98.62 82 GLN A O 1
ATOM 660 N N . ILE A 1 83 ? -10.229 -3.939 -3.121 1.00 98.75 83 ILE A N 1
ATOM 661 C CA . ILE A 1 83 ? -10.399 -3.542 -1.713 1.00 98.75 83 ILE A CA 1
ATOM 662 C C . ILE A 1 83 ? -11.887 -3.384 -1.380 1.00 98.75 83 ILE A C 1
ATOM 664 O O . ILE A 1 83 ? -12.369 -3.966 -0.411 1.00 98.75 83 ILE A O 1
ATOM 668 N N . ILE A 1 84 ? -12.639 -2.654 -2.212 1.00 98.56 84 ILE A N 1
ATOM 669 C CA . ILE A 1 84 ? -14.077 -2.441 -1.988 1.00 98.56 84 ILE A CA 1
ATOM 670 C C . ILE A 1 84 ? -14.856 -3.744 -2.098 1.00 98.56 84 ILE A C 1
ATOM 672 O O . ILE A 1 84 ? -15.655 -4.065 -1.220 1.00 98.56 84 ILE A O 1
ATOM 676 N N . LYS A 1 85 ? -14.613 -4.510 -3.165 1.00 98.50 85 LYS A N 1
ATOM 677 C CA . LYS A 1 85 ? -15.317 -5.766 -3.435 1.00 98.50 85 LYS A CA 1
ATOM 678 C C . LYS A 1 85 ? -15.211 -6.745 -2.266 1.00 98.50 85 LYS A C 1
ATOM 680 O O . LYS A 1 85 ? -16.186 -7.427 -1.966 1.00 98.50 85 LYS A O 1
ATOM 685 N N . ASN A 1 86 ? -14.047 -6.810 -1.626 1.00 98.62 86 ASN A N 1
ATOM 686 C CA . ASN A 1 86 ? -13.794 -7.707 -0.502 1.00 98.62 86 ASN A CA 1
ATOM 687 C C . ASN A 1 86 ? -14.035 -7.045 0.865 1.00 98.62 86 ASN A C 1
ATOM 689 O O . ASN A 1 86 ? -13.926 -7.714 1.887 1.00 98.62 86 ASN A O 1
ATOM 693 N N . SER A 1 87 ? -14.380 -5.752 0.897 1.00 98.56 87 SER A N 1
ATOM 694 C CA . SER A 1 87 ? -14.491 -4.961 2.132 1.00 98.56 87 SER A CA 1
ATOM 695 C C . SER A 1 87 ? -13.228 -5.037 3.005 1.00 98.56 87 SER A C 1
ATOM 697 O O . SER A 1 87 ? -13.303 -5.044 4.233 1.00 98.56 87 SER A O 1
ATOM 699 N N . THR A 1 88 ? -12.060 -5.110 2.361 1.00 98.81 88 THR A N 1
ATOM 700 C CA . THR A 1 88 ? -10.759 -5.324 3.004 1.00 98.81 88 THR A CA 1
ATOM 701 C C . THR A 1 88 ? -10.348 -4.081 3.798 1.00 98.81 88 THR A C 1
ATOM 703 O O . THR A 1 88 ? -10.190 -3.021 3.191 1.00 98.81 88 THR A O 1
ATOM 706 N N . PRO A 1 89 ? -10.142 -4.162 5.128 1.00 98.69 89 PRO A N 1
ATOM 707 C CA . PRO A 1 89 ? -9.584 -3.055 5.903 1.00 98.69 89 PRO A CA 1
ATOM 708 C C . PRO A 1 89 ? -8.200 -2.666 5.381 1.00 98.69 89 PRO A C 1
ATOM 710 O O . PRO A 1 89 ? -7.442 -3.529 4.943 1.00 98.69 89 PRO A O 1
ATOM 713 N N . VAL A 1 90 ? -7.845 -1.385 5.445 1.00 98.75 90 VAL A N 1
ATOM 714 C CA . VAL A 1 90 ? -6.579 -0.890 4.888 1.00 98.75 90 VAL A CA 1
ATOM 715 C C . VAL A 1 90 ? -5.750 -0.172 5.941 1.00 98.75 90 VAL A C 1
ATOM 717 O O . VAL A 1 90 ? -6.232 0.732 6.622 1.00 98.75 90 VAL A O 1
ATOM 720 N N . LEU A 1 91 ? -4.465 -0.507 5.997 1.00 98.75 91 LEU A N 1
ATOM 721 C CA . LEU A 1 91 ? -3.443 0.289 6.662 1.00 98.75 91 LEU A CA 1
ATOM 722 C C . LEU A 1 91 ? -2.683 1.115 5.619 1.00 98.75 91 LEU A C 1
ATOM 724 O O . LEU A 1 91 ? -2.066 0.559 4.716 1.00 98.75 91 LEU A O 1
ATOM 728 N N . MET A 1 92 ? -2.675 2.438 5.760 1.00 97.94 92 MET A N 1
ATOM 729 C CA . MET A 1 92 ? -1.864 3.328 4.929 1.00 97.94 92 MET A CA 1
ATOM 730 C C . MET A 1 92 ? -0.517 3.602 5.594 1.00 97.94 92 MET A C 1
ATOM 732 O O . MET A 1 92 ? -0.460 4.239 6.647 1.00 97.94 92 MET A O 1
ATOM 736 N N . ALA A 1 93 ? 0.555 3.147 4.951 1.00 97.50 93 ALA A N 1
ATOM 737 C CA . ALA A 1 93 ? 1.945 3.403 5.309 1.00 97.50 93 ALA A CA 1
ATOM 738 C C . ALA A 1 93 ? 2.648 4.085 4.122 1.00 97.50 93 ALA A C 1
ATOM 740 O O . ALA A 1 93 ? 3.546 3.518 3.506 1.00 97.50 93 ALA A O 1
ATOM 741 N N . LEU A 1 94 ? 2.154 5.277 3.767 1.00 96.19 94 LEU A N 1
ATOM 742 C CA . LEU A 1 94 ? 2.640 6.084 2.642 1.00 96.19 94 LEU A CA 1
ATOM 743 C C . LEU A 1 94 ? 3.598 7.180 3.118 1.00 96.19 94 LEU A C 1
ATOM 745 O O . LEU A 1 94 ? 3.555 7.580 4.287 1.00 96.19 94 LEU A O 1
ATOM 749 N N . ASP A 1 95 ? 4.394 7.698 2.190 1.00 94.12 95 ASP A N 1
ATOM 750 C CA . ASP A 1 95 ? 5.439 8.674 2.481 1.00 94.12 95 ASP A CA 1
ATOM 751 C C . ASP A 1 95 ? 4.871 9.971 3.109 1.00 94.12 95 ASP A C 1
ATOM 753 O O . ASP A 1 95 ? 3.763 10.424 2.776 1.00 94.12 95 ASP A O 1
ATOM 757 N N . PRO A 1 96 ? 5.598 10.625 4.038 1.00 89.25 96 PRO A N 1
ATOM 758 C CA . PRO A 1 96 ? 5.095 11.802 4.745 1.00 89.25 96 PRO A CA 1
ATOM 759 C C . PRO A 1 96 ? 4.922 13.047 3.861 1.00 89.25 96 PRO A C 1
ATOM 761 O O . PRO A 1 96 ? 4.263 14.001 4.284 1.00 89.25 96 PRO A O 1
ATOM 764 N N . ASP A 1 97 ? 5.513 13.084 2.669 1.00 87.19 97 ASP A N 1
ATOM 765 C CA . ASP A 1 97 ? 5.424 14.202 1.723 1.00 87.19 97 ASP A CA 1
ATOM 766 C C . ASP A 1 97 ? 4.141 14.164 0.866 1.00 87.19 97 ASP A C 1
ATOM 768 O O . ASP A 1 97 ? 3.694 15.201 0.368 1.00 87.19 97 ASP A O 1
ATOM 772 N N . VAL A 1 98 ? 3.468 13.011 0.780 1.00 85.94 98 VAL A N 1
ATOM 773 C CA . VAL A 1 98 ? 2.188 12.828 0.070 1.00 85.94 98 VAL A CA 1
ATOM 774 C C . VAL A 1 98 ? 0.958 12.870 0.985 1.00 85.94 98 VAL A C 1
ATOM 776 O O . VAL A 1 98 ? -0.147 12.533 0.555 1.00 85.94 98 VAL A O 1
ATOM 779 N N . LYS A 1 99 ? 1.092 13.383 2.219 1.00 86.62 99 LYS A N 1
ATOM 780 C CA . LYS A 1 99 ? 0.023 13.455 3.245 1.00 86.62 99 LYS A CA 1
ATOM 781 C C . LYS A 1 99 ? -1.349 13.885 2.725 1.00 86.62 99 LYS A C 1
ATOM 783 O O . LYS A 1 99 ? -2.350 13.261 3.068 1.00 86.62 99 LYS A O 1
ATOM 788 N N . LEU A 1 100 ? -1.426 14.941 1.910 1.00 88.44 100 LEU A N 1
ATOM 789 C CA . LEU A 1 100 ? -2.710 15.424 1.383 1.00 88.44 100 LEU A CA 1
ATOM 790 C C . LEU A 1 100 ? -3.402 14.375 0.501 1.00 88.44 100 LEU A C 1
ATOM 792 O O . LEU A 1 100 ? -4.602 14.150 0.661 1.00 88.44 100 LEU A O 1
ATOM 796 N N . LYS A 1 101 ? -2.648 13.692 -0.369 1.00 90.88 101 LYS A N 1
ATOM 797 C CA . LYS A 1 101 ? -3.168 12.604 -1.209 1.00 90.88 101 LYS A CA 1
ATOM 798 C C . LYS A 1 101 ? -3.554 11.395 -0.369 1.00 90.88 101 LYS A C 1
ATOM 800 O O . LYS A 1 101 ? -4.633 10.850 -0.567 1.00 90.88 101 LYS A O 1
ATOM 805 N N . THR A 1 102 ? -2.741 11.035 0.623 1.00 92.88 102 THR A N 1
ATOM 806 C CA . THR A 1 102 ? -3.062 9.954 1.567 1.00 92.88 102 THR A CA 1
ATOM 807 C C . THR A 1 102 ? -4.413 10.199 2.243 1.00 92.88 102 THR A C 1
ATOM 809 O O . THR A 1 102 ? -5.262 9.314 2.287 1.00 92.88 102 THR A O 1
ATOM 812 N N . GLN A 1 103 ? -4.673 11.434 2.685 1.00 92.69 103 GLN A N 1
ATOM 813 C CA . GLN A 1 103 ? -5.957 11.830 3.275 1.00 92.69 103 GLN A CA 1
ATOM 814 C C . GLN A 1 103 ? -7.120 11.794 2.269 1.00 92.69 103 GLN A C 1
ATOM 816 O O . GLN A 1 103 ? -8.266 11.549 2.649 1.00 92.69 103 GLN A O 1
ATOM 821 N N . GLU A 1 104 ? -6.870 12.066 0.987 1.00 93.38 104 GLU A N 1
ATOM 822 C CA . GLU A 1 104 ? -7.869 11.912 -0.077 1.00 93.38 104 GLU A CA 1
ATOM 823 C C . GLU A 1 104 ? -8.211 10.445 -0.333 1.00 93.38 104 GLU A C 1
ATOM 825 O O . GLU A 1 104 ? -9.396 10.110 -0.398 1.00 93.38 104 GLU A O 1
ATOM 830 N N . TYR A 1 105 ? -7.206 9.573 -0.400 1.00 95.19 105 TYR A N 1
ATOM 831 C CA . TYR A 1 105 ? -7.389 8.131 -0.562 1.00 95.19 105 TYR A CA 1
ATOM 832 C C . TYR A 1 105 ? -8.138 7.526 0.625 1.00 95.19 105 TYR A C 1
ATOM 834 O O . TYR A 1 105 ? -9.115 6.802 0.419 1.00 95.19 105 TYR A O 1
ATOM 842 N N . ALA A 1 106 ? -7.740 7.874 1.854 1.00 95.94 106 ALA A N 1
ATOM 843 C CA . ALA A 1 106 ? -8.380 7.405 3.082 1.00 95.94 106 ALA A CA 1
ATOM 844 C C . ALA A 1 106 ? -9.864 7.783 3.110 1.00 95.94 106 ALA A C 1
ATOM 846 O O . ALA A 1 106 ? -10.725 6.924 3.288 1.00 95.94 106 ALA A O 1
ATOM 847 N N . ARG A 1 107 ? -10.180 9.050 2.818 1.00 95.00 107 ARG A N 1
ATOM 848 C CA . ARG A 1 107 ? -11.563 9.536 2.739 1.00 95.00 107 ARG A CA 1
ATOM 849 C C . ARG A 1 107 ? -12.372 8.812 1.676 1.00 95.00 107 ARG A C 1
ATOM 851 O O . ARG A 1 107 ? -13.528 8.469 1.912 1.00 95.00 107 ARG A O 1
ATOM 858 N N . LYS A 1 108 ? -11.784 8.605 0.498 1.00 96.31 108 LYS A N 1
ATOM 859 C CA . LYS A 1 108 ? -12.471 7.961 -0.616 1.00 96.31 108 LYS A CA 1
ATOM 860 C C . LYS A 1 108 ? -12.795 6.506 -0.276 1.00 96.31 108 LYS A C 1
ATOM 862 O O . LYS A 1 108 ? -13.958 6.134 -0.368 1.00 96.31 108 LYS A O 1
ATOM 867 N N . LEU A 1 109 ? -11.829 5.717 0.194 1.00 97.31 109 LEU A N 1
ATOM 868 C CA . LEU A 1 109 ? -12.076 4.340 0.641 1.00 97.31 109 LEU A CA 1
ATOM 869 C C . LEU A 1 109 ? -13.063 4.285 1.819 1.00 97.31 109 LEU A C 1
ATOM 871 O O . LEU A 1 109 ? -13.990 3.480 1.808 1.00 97.31 109 LEU A O 1
ATOM 875 N N . SER A 1 110 ? -12.924 5.183 2.795 1.00 96.75 110 SER A N 1
ATOM 876 C CA . SER A 1 110 ? -13.835 5.263 3.942 1.00 96.75 110 SER A CA 1
ATOM 877 C C . SER A 1 110 ? -15.279 5.574 3.531 1.00 96.75 110 SER A C 1
ATOM 879 O O . SER A 1 110 ? -16.205 4.999 4.097 1.00 96.75 110 SER A O 1
ATOM 881 N N . SER A 1 111 ? -15.500 6.383 2.485 1.00 96.31 111 SER A N 1
ATOM 882 C CA . SER A 1 111 ? -16.849 6.621 1.939 1.00 96.31 111 SER A CA 1
ATOM 883 C C . SER A 1 111 ? -17.524 5.368 1.363 1.00 96.31 111 SER A C 1
ATOM 885 O O . SER A 1 111 ? -18.746 5.339 1.249 1.00 96.31 111 SER A O 1
ATOM 887 N N . TYR A 1 112 ? -16.747 4.320 1.067 1.00 97.50 112 TYR A N 1
ATOM 888 C CA . TYR A 1 112 ? -17.230 2.989 0.688 1.00 97.50 112 TYR A CA 1
ATOM 889 C C . TYR A 1 112 ? -17.373 2.029 1.881 1.00 97.50 112 TYR A C 1
ATOM 891 O O . TYR A 1 112 ? -17.604 0.839 1.689 1.00 97.50 112 TYR A O 1
ATOM 899 N N . GLY A 1 113 ? -17.237 2.524 3.114 1.00 96.88 113 GLY A N 1
ATOM 900 C CA . GLY A 1 113 ? -17.331 1.722 4.335 1.00 96.88 113 GLY A CA 1
ATOM 901 C C . GLY A 1 113 ? -16.049 0.968 4.696 1.00 96.88 113 GLY A C 1
ATOM 902 O O . GLY A 1 113 ? -16.074 0.133 5.597 1.00 96.88 113 GLY A O 1
ATOM 903 N N . ILE A 1 114 ? -14.927 1.249 4.027 1.00 98.38 114 ILE A N 1
ATOM 904 C CA . ILE A 1 114 ? -13.649 0.600 4.327 1.00 98.38 114 ILE A CA 1
ATOM 905 C C . ILE A 1 114 ? -13.024 1.221 5.574 1.00 98.38 114 ILE A C 1
ATOM 907 O O . ILE A 1 114 ? -12.837 2.437 5.654 1.00 98.38 114 ILE A O 1
ATOM 911 N N . ARG A 1 115 ? -12.671 0.377 6.548 1.00 98.00 115 ARG A N 1
ATOM 912 C CA . ARG A 1 115 ? -11.938 0.797 7.745 1.00 98.00 115 ARG A CA 1
ATOM 913 C C . ARG A 1 115 ? -10.493 1.119 7.380 1.00 98.00 115 ARG A C 1
ATOM 915 O O . ARG A 1 115 ? -9.814 0.275 6.798 1.00 98.00 115 ARG A O 1
ATOM 922 N N . ILE A 1 116 ? -10.027 2.308 7.759 1.00 98.38 116 ILE A N 1
ATOM 923 C CA . ILE A 1 116 ? -8.675 2.783 7.454 1.00 98.38 116 ILE A CA 1
ATOM 924 C C . ILE A 1 116 ? -7.886 3.016 8.742 1.00 98.38 116 ILE A C 1
ATOM 926 O O . ILE A 1 116 ? -8.374 3.672 9.664 1.00 98.38 116 ILE A O 1
ATOM 930 N N . ARG A 1 117 ? -6.643 2.536 8.786 1.00 98.06 117 ARG A N 1
ATOM 931 C CA . ARG A 1 117 ? -5.634 2.949 9.766 1.00 98.06 117 ARG A CA 1
ATOM 932 C C . ARG A 1 117 ? -4.479 3.672 9.082 1.00 98.06 117 ARG A C 1
ATOM 934 O O . ARG A 1 117 ? -4.159 3.403 7.931 1.00 98.06 117 ARG A O 1
ATOM 941 N N . MET A 1 118 ? -3.838 4.570 9.815 1.00 97.12 118 MET A N 1
ATOM 942 C CA . MET A 1 118 ? -2.704 5.379 9.385 1.00 97.12 118 MET A CA 1
ATOM 943 C C . MET A 1 118 ? -1.475 4.996 10.205 1.00 97.12 118 MET A C 1
ATOM 945 O O . MET A 1 118 ? -1.501 5.065 11.441 1.00 97.12 118 MET A O 1
ATOM 949 N N . LEU A 1 119 ? -0.403 4.600 9.523 1.00 97.12 119 LEU A N 1
ATOM 950 C CA . LEU A 1 119 ? 0.898 4.341 10.128 1.00 97.12 119 LEU A CA 1
ATOM 951 C C . LEU A 1 119 ? 1.730 5.629 10.123 1.00 97.12 119 LEU A C 1
ATOM 953 O O . LEU A 1 119 ? 1.825 6.313 9.109 1.00 97.12 119 LEU A O 1
ATOM 957 N N . ASP A 1 120 ? 2.325 5.956 11.269 1.00 95.19 120 ASP A N 1
ATOM 958 C CA . ASP A 1 120 ? 3.262 7.073 11.401 1.00 95.19 120 ASP A CA 1
ATOM 959 C C . ASP A 1 120 ? 4.696 6.568 11.196 1.00 95.19 120 ASP A C 1
ATOM 961 O O . ASP A 1 120 ? 5.175 5.729 11.965 1.00 95.19 120 ASP A O 1
ATOM 965 N N . LEU A 1 121 ? 5.361 7.060 10.147 1.00 95.00 121 LEU A N 1
ATOM 966 C CA . LEU A 1 121 ? 6.749 6.717 9.820 1.00 95.00 121 LEU A CA 1
ATOM 967 C C . LEU A 1 121 ? 7.753 7.413 10.757 1.00 95.00 121 LEU A C 1
ATOM 969 O O . LEU A 1 121 ? 8.934 7.068 10.771 1.00 95.00 121 LEU A O 1
ATOM 973 N N . GLY A 1 122 ? 7.319 8.376 11.575 1.00 93.75 122 GLY A N 1
ATOM 974 C CA . GLY A 1 122 ? 8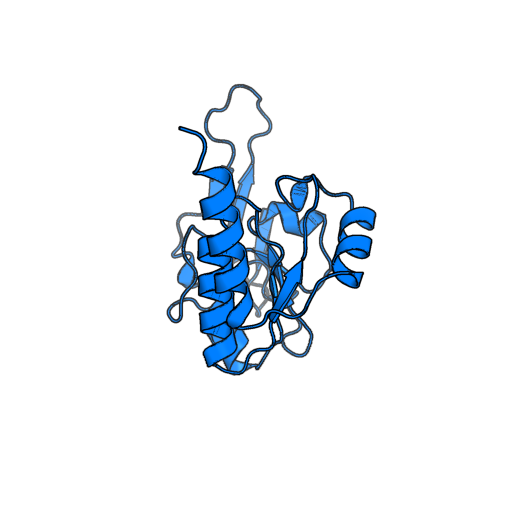.185 9.087 12.507 1.00 93.75 122 GLY A CA 1
ATOM 975 C C . GLY A 1 122 ? 9.290 9.861 11.787 1.00 93.75 122 GLY A C 1
ATOM 976 O O . GLY A 1 122 ? 9.028 10.870 11.140 1.00 93.75 122 GLY A O 1
ATOM 977 N N . GLN A 1 123 ? 10.536 9.409 11.944 1.00 93.81 123 GLN A N 1
ATOM 978 C CA . GLN A 1 123 ? 11.718 10.060 11.364 1.00 93.81 123 GLN A CA 1
ATOM 979 C C . GLN A 1 123 ? 12.116 9.519 9.982 1.00 93.81 123 GLN A C 1
ATOM 981 O O . GLN A 1 123 ? 13.022 10.075 9.365 1.00 93.81 123 GLN A O 1
ATOM 986 N N . PHE A 1 124 ? 11.507 8.419 9.534 1.00 96.38 124 PHE A N 1
ATOM 987 C CA . PHE A 1 124 ? 11.841 7.782 8.261 1.00 96.38 124 PHE A CA 1
ATOM 988 C C . PHE A 1 124 ? 11.132 8.490 7.108 1.00 96.3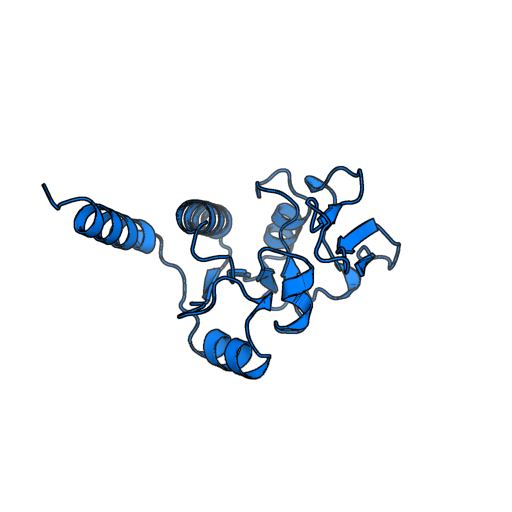8 124 PHE A C 1
ATOM 990 O O . PHE A 1 124 ? 9.998 8.952 7.265 1.00 96.38 124 PHE A O 1
ATOM 997 N N . SER A 1 125 ? 11.807 8.593 5.963 1.00 93.88 125 SER A N 1
ATOM 998 C CA . SER A 1 125 ? 11.223 9.237 4.783 1.00 93.88 125 SER A CA 1
ATOM 999 C C . SER A 1 125 ? 10.286 8.310 4.013 1.00 93.88 125 SER A C 1
ATOM 1001 O O . SER A 1 125 ? 9.271 8.776 3.508 1.00 93.88 125 SER A O 1
ATOM 1003 N N . ASP A 1 126 ? 10.581 7.011 4.006 1.00 95.44 126 ASP A N 1
ATOM 1004 C CA . ASP A 1 126 ? 9.754 5.960 3.422 1.00 95.44 126 ASP A CA 1
ATOM 1005 C C . ASP A 1 126 ? 9.814 4.679 4.281 1.00 95.44 126 ASP A C 1
ATOM 1007 O O . ASP A 1 126 ? 10.583 4.565 5.246 1.00 95.44 126 ASP A O 1
ATOM 1011 N N . VAL A 1 127 ? 8.971 3.697 3.958 1.00 96.88 127 VAL A N 1
ATOM 1012 C CA . VAL A 1 127 ? 8.966 2.395 4.650 1.00 96.88 127 VAL A CA 1
ATOM 1013 C C . VAL A 1 127 ? 10.222 1.574 4.318 1.00 96.88 127 VAL A C 1
ATOM 1015 O O . VAL A 1 127 ? 10.675 0.779 5.146 1.00 96.88 127 VAL A O 1
ATOM 1018 N N . GLY A 1 128 ? 10.817 1.762 3.139 1.00 95.38 128 GLY A N 1
ATOM 1019 C CA . GLY A 1 128 ? 12.050 1.103 2.708 1.00 95.38 128 GLY A CA 1
ATOM 1020 C C . GLY A 1 128 ? 13.277 1.416 3.577 1.00 95.38 128 GLY A C 1
ATOM 1021 O O . GLY A 1 128 ? 14.166 0.562 3.707 1.00 95.38 128 GLY A O 1
ATOM 1022 N N . GLU A 1 129 ? 13.318 2.588 4.212 1.00 96.19 129 GLU A N 1
ATOM 1023 C CA . GLU A 1 129 ? 14.347 3.007 5.174 1.00 96.19 129 GLU A CA 1
ATOM 1024 C C . GLU A 1 129 ? 14.203 2.349 6.554 1.00 96.19 129 GLU A C 1
ATOM 1026 O O . GLU A 1 129 ? 15.180 2.263 7.305 1.00 96.19 129 GLU A O 1
ATOM 1031 N N . MET A 1 130 ? 13.016 1.843 6.892 1.00 97.38 130 MET A N 1
ATOM 1032 C CA . MET A 1 130 ? 12.755 1.221 8.189 1.00 97.38 130 MET A CA 1
ATOM 1033 C C . MET A 1 130 ? 13.447 -0.146 8.318 1.00 97.38 130 MET A C 1
ATOM 1035 O O . MET A 1 130 ? 13.647 -0.892 7.349 1.00 97.38 130 MET A O 1
ATOM 1039 N N . SER A 1 131 ? 13.766 -0.553 9.550 1.00 97.62 131 SER A N 1
ATOM 1040 C CA . SER A 1 131 ? 13.950 -1.978 9.835 1.00 97.62 131 SER A CA 1
ATOM 1041 C C . SER A 1 131 ? 12.590 -2.679 9.952 1.00 97.62 131 SER A C 1
ATOM 1043 O O . SER A 1 131 ? 11.568 -2.054 10.232 1.00 97.62 131 SER A O 1
ATOM 1045 N N . LYS A 1 132 ? 12.570 -4.012 9.809 1.00 97.31 132 LYS A N 1
ATOM 1046 C CA . LYS A 1 132 ? 11.344 -4.801 10.039 1.00 97.31 132 LYS A CA 1
ATOM 1047 C C . LYS A 1 132 ? 10.793 -4.619 11.459 1.00 97.31 132 LYS A C 1
ATOM 1049 O O . LYS A 1 132 ? 9.584 -4.658 11.662 1.00 97.31 132 LYS A O 1
ATOM 1054 N N . LEU A 1 133 ? 11.680 -4.418 12.440 1.00 97.75 133 LEU A N 1
ATOM 1055 C CA . LEU A 1 133 ? 11.288 -4.175 13.827 1.00 97.75 133 LEU A CA 1
ATOM 1056 C C . LEU A 1 133 ? 10.661 -2.787 13.991 1.00 97.75 133 LEU A C 1
ATOM 1058 O O . LEU A 1 133 ? 9.638 -2.668 14.660 1.00 97.75 133 LEU A O 1
ATOM 1062 N N . ASP A 1 134 ? 11.232 -1.762 13.354 1.00 98.06 134 ASP A N 1
ATOM 1063 C CA . ASP A 1 134 ? 10.665 -0.408 13.373 1.00 98.06 134 ASP A CA 1
ATOM 1064 C C . ASP A 1 134 ? 9.260 -0.406 12.771 1.00 98.06 134 ASP A C 1
ATOM 1066 O O . ASP A 1 134 ? 8.331 0.129 13.379 1.00 98.06 134 ASP A O 1
ATOM 1070 N N . PHE A 1 135 ? 9.081 -1.073 11.625 1.00 98.25 135 PHE A N 1
ATOM 1071 C CA . PHE A 1 135 ? 7.773 -1.205 10.989 1.00 98.25 135 PHE A CA 1
ATOM 1072 C C . PHE A 1 135 ? 6.776 -1.932 11.898 1.00 98.25 135 PHE A C 1
ATOM 1074 O O . PHE A 1 135 ? 5.668 -1.445 12.110 1.00 98.25 135 PHE A O 1
ATOM 1081 N N . ALA A 1 136 ? 7.166 -3.062 12.497 1.00 98.00 136 ALA A N 1
ATOM 1082 C CA . ALA A 1 136 ? 6.304 -3.808 13.414 1.00 98.00 136 ALA A CA 1
ATOM 1083 C C . ALA A 1 136 ? 5.890 -2.972 14.642 1.00 98.00 136 ALA A C 1
ATOM 1085 O O . ALA A 1 136 ? 4.730 -3.006 15.060 1.00 98.00 136 ALA A O 1
ATOM 1086 N N . CYS A 1 137 ? 6.812 -2.182 15.196 1.00 97.81 137 CYS A N 1
ATOM 1087 C CA . CYS A 1 137 ? 6.530 -1.246 16.282 1.00 97.81 137 CYS A CA 1
ATOM 1088 C C . CYS A 1 137 ? 5.565 -0.129 15.853 1.00 97.81 137 CYS A C 1
ATOM 1090 O O . CYS A 1 137 ? 4.675 0.238 16.624 1.00 97.81 137 CYS A O 1
ATOM 1092 N N . ALA A 1 138 ? 5.726 0.419 14.646 1.00 97.81 138 ALA A N 1
ATOM 1093 C CA . ALA A 1 138 ? 4.842 1.450 14.103 1.00 97.81 138 ALA A CA 1
ATOM 1094 C C . ALA A 1 138 ? 3.439 0.899 13.794 1.00 97.81 138 ALA A C 1
ATOM 1096 O O . ALA A 1 138 ? 2.440 1.530 14.135 1.00 97.81 138 ALA A O 1
ATOM 1097 N N . LEU A 1 139 ? 3.350 -0.320 13.257 1.00 97.81 139 LEU A N 1
ATOM 1098 C CA . LEU A 1 139 ? 2.102 -1.031 12.960 1.00 97.81 139 LEU A CA 1
ATOM 1099 C C . LEU A 1 139 ? 1.198 -1.187 14.193 1.00 97.81 139 LEU A C 1
ATOM 1101 O O . LEU A 1 139 ? -0.018 -0.985 14.109 1.00 97.81 139 LEU A O 1
ATOM 1105 N N . GLN A 1 140 ? 1.786 -1.510 15.349 1.00 97.12 140 GLN A N 1
ATOM 1106 C CA . GLN A 1 140 ? 1.055 -1.625 16.619 1.00 97.12 140 GLN A CA 1
ATOM 1107 C C . GLN A 1 140 ? 0.511 -0.279 17.117 1.00 97.12 140 GLN A C 1
ATOM 1109 O O . GLN A 1 140 ? -0.489 -0.241 17.828 1.00 97.12 140 GLN A O 1
ATOM 1114 N N . LYS A 1 141 ? 1.166 0.826 16.747 1.00 97.44 141 LYS A N 1
ATOM 1115 C CA . LYS A 1 141 ? 0.803 2.194 17.144 1.00 97.44 141 LYS A CA 1
ATOM 1116 C C . LYS A 1 141 ? -0.082 2.903 16.117 1.00 97.44 141 LYS A C 1
ATOM 1118 O O . LYS A 1 141 ? -0.540 4.013 16.393 1.00 97.44 141 LYS A O 1
ATOM 1123 N N . ALA A 1 142 ? -0.297 2.298 14.947 1.00 97.62 142 ALA A N 1
ATOM 1124 C CA . ALA A 1 142 ? -1.060 2.894 13.861 1.00 97.62 142 ALA A CA 1
ATOM 1125 C C . ALA A 1 142 ? -2.503 3.188 14.291 1.00 97.62 142 ALA A C 1
ATOM 1127 O O . ALA A 1 142 ? -3.170 2.360 14.922 1.00 97.62 142 ALA A O 1
ATOM 1128 N N . LYS A 1 143 ? -2.968 4.389 13.948 1.00 96.38 143 LYS A N 1
ATOM 1129 C CA . LYS A 1 143 ? -4.214 4.971 14.455 1.00 96.38 143 LYS A CA 1
ATOM 1130 C C . LYS A 1 143 ? -5.327 4.830 13.435 1.00 96.38 143 LYS A C 1
ATOM 1132 O O . LYS A 1 143 ? -5.078 4.895 12.240 1.00 96.38 143 LYS A O 1
ATOM 1137 N N . GLU A 1 144 ? -6.552 4.661 13.903 1.00 96.62 144 GLU A N 1
ATOM 1138 C CA . GLU A 1 144 ? -7.721 4.686 13.028 1.00 96.62 144 GLU A CA 1
ATOM 1139 C C . GLU A 1 144 ? -7.911 6.082 12.434 1.00 96.62 144 GLU A C 1
ATOM 1141 O O . GLU A 1 144 ? -7.836 7.073 13.159 1.00 96.62 144 GLU A O 1
ATOM 1146 N N . TRP A 1 145 ? -8.117 6.144 11.120 1.00 96.06 145 TRP A N 1
ATOM 1147 C CA . TRP A 1 145 ? -8.382 7.393 10.419 1.00 96.06 145 TRP A CA 1
ATOM 1148 C C . TRP A 1 145 ? -9.797 7.871 10.728 1.00 96.06 145 TRP A C 1
ATOM 1150 O O . TRP A 1 145 ? -10.751 7.091 10.663 1.00 96.06 145 TRP A O 1
ATOM 1160 N N . GLN A 1 146 ? -9.939 9.158 11.014 1.00 88.88 146 GLN A N 1
ATOM 1161 C CA . GLN A 1 146 ? -11.223 9.815 11.211 1.00 88.88 146 GLN A CA 1
ATOM 1162 C C . GLN A 1 146 ? -11.430 10.909 10.154 1.00 88.88 146 GLN A C 1
ATOM 1164 O O . GLN A 1 146 ? -10.476 11.590 9.774 1.00 88.88 146 GLN A O 1
ATOM 1169 N N . PRO A 1 147 ? -12.675 11.157 9.703 1.00 76.94 147 PRO A N 1
ATOM 1170 C CA . PRO A 1 147 ? -12.974 12.226 8.745 1.00 76.94 147 PRO A CA 1
ATOM 1171 C C . PRO A 1 147 ? -12.446 13.610 9.150 1.00 76.94 147 PRO A C 1
ATOM 1173 O O . PRO A 1 147 ? -12.025 14.390 8.289 1.00 76.94 147 PRO A O 1
ATOM 1176 N N . ASP A 1 148 ? -12.414 13.887 10.455 1.00 72.50 148 ASP A N 1
ATOM 1177 C CA . ASP A 1 148 ? -11.952 15.156 11.021 1.00 72.50 148 ASP A CA 1
ATOM 1178 C C . ASP A 1 148 ? -10.418 15.299 11.035 1.00 72.50 148 ASP A C 1
ATOM 1180 O O . ASP A 1 148 ? -9.908 16.408 11.209 1.00 72.50 148 ASP A O 1
ATOM 1184 N N . ASP A 1 149 ? -9.654 14.233 10.762 1.00 66.69 149 ASP A N 1
ATOM 1185 C CA . ASP A 1 149 ? -8.182 14.266 10.752 1.00 66.69 149 ASP A CA 1
ATOM 1186 C C . ASP A 1 149 ? -7.627 15.251 9.712 1.00 66.69 149 ASP A C 1
ATOM 1188 O O . ASP A 1 149 ? -6.544 15.820 9.881 1.00 66.69 149 ASP A O 1
ATOM 1192 N N . ARG A 1 150 ? -8.375 15.533 8.636 1.00 61.94 150 ARG A N 1
ATOM 1193 C CA . ARG A 1 150 ? -7.982 16.559 7.657 1.00 61.94 150 ARG A CA 1
ATOM 1194 C C . ARG A 1 150 ? -7.946 17.956 8.282 1.00 61.94 150 ARG A C 1
ATOM 1196 O O . ARG A 1 150 ? -7.062 18.738 7.934 1.00 61.94 150 ARG A O 1
ATOM 1203 N N . LEU A 1 151 ? -8.895 18.280 9.165 1.00 59.97 151 LEU A N 1
ATOM 1204 C CA . LEU A 1 151 ? -8.977 19.602 9.792 1.00 59.97 151 LEU A CA 1
ATOM 1205 C C . LEU A 1 151 ? -7.734 19.857 10.645 1.00 59.97 151 LEU A C 1
ATOM 1207 O O . LEU A 1 151 ? -7.110 20.905 10.503 1.00 59.97 151 LEU A O 1
ATOM 1211 N N . TYR A 1 152 ? -7.310 18.869 11.434 1.00 57.59 152 TYR A N 1
ATOM 1212 C CA . TYR A 1 152 ? -6.079 18.950 12.224 1.00 57.59 152 TYR A CA 1
ATOM 1213 C C . TYR A 1 152 ? -4.835 19.184 11.354 1.00 57.59 152 TYR A C 1
ATOM 1215 O O . TYR A 1 152 ? -4.063 20.103 11.623 1.00 57.59 152 TYR A O 1
ATOM 1223 N N . ASN A 1 153 ? -4.698 18.452 10.244 1.00 58.41 153 ASN A N 1
ATOM 1224 C CA . ASN A 1 153 ? -3.566 18.615 9.323 1.00 58.41 153 ASN A CA 1
ATOM 1225 C C . ASN A 1 153 ? -3.531 19.994 8.628 1.00 58.41 153 ASN A C 1
ATOM 1227 O O . ASN A 1 153 ? -2.457 20.540 8.361 1.00 58.41 153 ASN A O 1
ATOM 1231 N N . LEU A 1 154 ? -4.696 20.585 8.340 1.00 59.12 154 LEU A N 1
ATOM 1232 C CA . LEU A 1 154 ? -4.793 21.950 7.809 1.00 59.12 154 LEU A CA 1
ATOM 1233 C C . LEU A 1 154 ? -4.299 22.986 8.828 1.00 59.12 154 LEU A C 1
ATOM 1235 O O . LEU A 1 154 ? -3.568 23.900 8.449 1.00 59.12 154 LEU A O 1
ATOM 1239 N N . PHE A 1 155 ? -4.635 22.834 10.113 1.00 54.25 155 PHE A N 1
ATOM 1240 C CA . PHE A 1 155 ? -4.163 23.746 11.160 1.00 54.25 155 PHE A CA 1
ATOM 1241 C C . PHE A 1 155 ? -2.644 23.687 11.364 1.00 54.25 155 PHE A C 1
ATOM 1243 O O . PHE A 1 155 ? -2.023 24.735 11.553 1.00 54.25 155 PHE A O 1
ATOM 1250 N N . ASP A 1 156 ? -2.036 22.504 11.274 1.00 57.72 156 ASP A N 1
ATOM 1251 C CA . ASP A 1 156 ? -0.578 22.354 11.375 1.00 57.72 156 ASP A CA 1
ATOM 1252 C C . ASP A 1 156 ? 0.142 22.994 10.180 1.00 57.72 156 ASP A C 1
ATOM 1254 O O . ASP A 1 156 ? 1.133 23.705 10.351 1.00 57.72 156 ASP A O 1
ATOM 1258 N N . THR A 1 157 ? -0.419 22.848 8.976 1.00 54.97 157 THR A N 1
ATOM 1259 C CA . THR A 1 157 ? 0.111 23.490 7.762 1.00 54.97 157 THR A CA 1
ATOM 1260 C C . THR A 1 157 ? 0.039 25.022 7.854 1.00 54.97 157 THR A C 1
ATOM 1262 O O . THR A 1 157 ? 0.979 25.712 7.461 1.00 54.97 157 THR A O 1
ATOM 1265 N N . VAL A 1 158 ? -1.045 25.572 8.419 1.00 58.22 158 VAL A N 1
ATOM 1266 C CA . VAL A 1 158 ? -1.209 27.024 8.621 1.00 58.22 158 VAL A CA 1
ATOM 1267 C C . VAL A 1 158 ? -0.236 27.562 9.675 1.00 58.22 158 VAL A C 1
ATOM 1269 O O . VAL A 1 158 ? 0.356 28.618 9.466 1.00 58.22 158 VAL A O 1
ATOM 1272 N N . LYS A 1 159 ? 0.004 26.832 10.773 1.00 50.28 159 LYS A N 1
ATOM 1273 C CA . LYS A 1 159 ? 0.989 27.235 11.795 1.00 50.28 159 LYS A CA 1
ATOM 1274 C C . LYS A 1 159 ? 2.424 27.240 11.267 1.00 50.28 159 LYS A C 1
ATOM 1276 O O . LYS A 1 159 ? 3.188 28.124 11.639 1.00 50.28 159 LYS A O 1
ATOM 1281 N N . SER A 1 160 ? 2.784 26.309 10.384 1.00 52.06 160 SER A N 1
ATOM 1282 C CA . SER A 1 160 ? 4.098 26.308 9.725 1.00 52.06 160 SER A CA 1
ATOM 1283 C C . SER A 1 160 ? 4.242 27.376 8.630 1.00 52.06 160 SER A C 1
ATOM 1285 O O . SER A 1 160 ? 5.366 27.711 8.271 1.00 52.06 160 SER A O 1
ATOM 1287 N N . GLY A 1 161 ? 3.135 27.924 8.112 1.00 45.56 161 GLY A N 1
ATOM 1288 C CA . GLY A 1 161 ? 3.118 28.963 7.074 1.00 45.56 161 GLY A CA 1
ATOM 1289 C C . GLY A 1 161 ? 3.042 30.411 7.580 1.00 45.56 161 GLY A C 1
ATOM 1290 O O . GLY A 1 161 ? 3.150 31.333 6.775 1.00 45.56 161 GLY A O 1
ATOM 1291 N N . SER A 1 162 ? 2.868 30.641 8.884 1.00 43.81 162 SER A N 1
ATOM 1292 C CA . SER A 1 162 ? 2.828 31.985 9.478 1.00 43.81 162 SER A CA 1
ATOM 1293 C C . SER A 1 162 ? 4.111 32.307 10.245 1.00 43.81 162 SER A C 1
ATOM 1295 O O . SER A 1 162 ? 4.132 32.320 11.472 1.00 43.81 162 SER A O 1
ATOM 1297 N N . ILE A 1 163 ? 5.172 32.614 9.496 1.00 48.19 163 ILE A N 1
ATOM 1298 C CA . ILE A 1 163 ? 6.222 33.545 9.929 1.00 48.19 163 ILE A CA 1
ATOM 1299 C C . ILE A 1 163 ? 6.455 34.523 8.774 1.00 48.19 163 ILE A C 1
ATOM 1301 O O . ILE A 1 163 ? 7.234 34.250 7.862 1.00 48.19 163 ILE A O 1
ATOM 1305 N N . LEU A 1 164 ? 5.741 35.646 8.823 1.00 37.94 164 LEU A N 1
ATOM 1306 C CA . LEU A 1 164 ? 6.149 36.940 8.279 1.00 37.94 164 LEU A CA 1
ATOM 1307 C C . LEU A 1 164 ? 5.780 37.998 9.317 1.00 37.94 164 LEU A C 1
ATOM 1309 O O . LEU A 1 164 ? 4.634 37.930 9.818 1.00 37.94 164 LEU A O 1
#

Sequence (164 aa):
MPSFNADGDLNYFVARTIDDDSKMKYLNAKVPKKDVIFNEINIDWSSELTLVEGPFDLTKCNDNATCLLGSHFSEDYKLFQQIIKNSTPVLMALDPDVKLKTQEYARKLSSYGIRIRMLDLGQFSDVGEMSKLDFACALQKAKEWQPDDRLYNLFDTVKSGSIL